Protein AF-A0A497DI28-F1 (afdb_monomer_lite)

pLDDT: mean 72.29, std 8.59, range [47.91, 84.44]

Structure (mmCIF, N/CA/C/O backbone):
data_AF-A0A497DI28-F1
#
_entry.id   AF-A0A497DI28-F1
#
loop_
_atom_site.group_PDB
_atom_site.id
_atom_site.type_symbol
_atom_site.label_atom_id
_atom_site.label_alt_id
_atom_site.label_comp_id
_atom_site.label_asym_id
_atom_site.label_entity_id
_atom_site.label_seq_id
_atom_site.pdbx_PDB_ins_code
_atom_site.Cartn_x
_atom_site.Cartn_y
_atom_site.Cartn_z
_atom_site.occupancy
_atom_site.B_iso_or_equiv
_atom_site.auth_seq_id
_atom_site.auth_comp_id
_atom_site.auth_asym_id
_atom_site.auth_atom_id
_atom_site.pdbx_PDB_model_num
ATOM 1 N N . MET A 1 1 ? -10.849 -22.528 6.526 1.00 59.56 1 MET A N 1
ATOM 2 C CA . MET A 1 1 ? -9.935 -21.464 6.997 1.00 59.56 1 MET A CA 1
ATOM 3 C C . MET A 1 1 ? -8.664 -21.402 6.149 1.00 59.56 1 MET A C 1
ATOM 5 O O . MET A 1 1 ? -8.537 -20.476 5.363 1.00 59.56 1 MET A O 1
ATOM 9 N N . PHE A 1 2 ? -7.781 -22.410 6.204 1.00 61.19 2 PHE A N 1
ATOM 10 C CA . PHE A 1 2 ? -6.491 -22.385 5.491 1.00 61.19 2 PHE A CA 1
ATOM 11 C C . PHE A 1 2 ? -6.586 -22.440 3.955 1.00 61.19 2 PHE A C 1
ATOM 13 O O . PHE A 1 2 ? -5.848 -21.722 3.294 1.00 61.19 2 PHE A O 1
ATOM 20 N N . LEU A 1 3 ? -7.523 -23.204 3.370 1.00 69.12 3 LEU A N 1
ATOM 21 C CA . LEU A 1 3 ? -7.690 -23.231 1.904 1.00 69.12 3 LEU A CA 1
ATOM 22 C C . LEU A 1 3 ? -8.131 -21.876 1.325 1.00 69.12 3 LEU A C 1
ATOM 24 O O . LEU A 1 3 ? -7.650 -21.471 0.274 1.00 69.12 3 LEU A O 1
ATOM 28 N N . TYR A 1 4 ? -9.024 -21.161 2.014 1.00 64.31 4 TYR A N 1
ATOM 29 C CA . TYR A 1 4 ? -9.552 -19.879 1.537 1.00 64.31 4 TYR A CA 1
ATOM 30 C C . TYR A 1 4 ? -8.477 -18.780 1.554 1.00 64.31 4 TYR A C 1
ATOM 32 O O . TYR A 1 4 ? -8.283 -18.080 0.562 1.00 64.31 4 TYR A O 1
ATOM 40 N N . LEU A 1 5 ? -7.715 -18.697 2.653 1.00 65.19 5 LEU A N 1
ATOM 41 C CA . LEU A 1 5 ? -6.568 -17.793 2.778 1.00 65.19 5 LEU A CA 1
ATOM 42 C C . LEU A 1 5 ? -5.358 -18.224 1.929 1.00 65.19 5 LEU A C 1
ATOM 44 O O . LEU A 1 5 ? -4.523 -17.393 1.604 1.00 65.19 5 LEU A O 1
ATOM 48 N N . GLY A 1 6 ? -5.243 -19.498 1.553 1.00 63.03 6 GLY A N 1
ATOM 49 C CA . GLY A 1 6 ? -4.154 -19.966 0.691 1.00 63.03 6 GLY A CA 1
ATOM 50 C C . GLY A 1 6 ? -4.406 -19.697 -0.792 1.00 63.03 6 GLY A C 1
ATOM 51 O O . GLY A 1 6 ? -3.499 -19.316 -1.525 1.00 63.03 6 GLY A O 1
ATOM 52 N N . ILE A 1 7 ? -5.641 -19.867 -1.263 1.00 70.75 7 ILE A N 1
ATOM 53 C CA . ILE A 1 7 ? -5.933 -19.780 -2.699 1.00 70.75 7 ILE A CA 1
ATOM 54 C C . ILE A 1 7 ? -6.073 -18.322 -3.149 1.00 70.75 7 ILE A C 1
ATOM 56 O O . ILE A 1 7 ? -5.459 -17.922 -4.137 1.00 70.75 7 ILE A O 1
ATOM 60 N N . PHE A 1 8 ? -6.846 -17.512 -2.423 1.00 70.38 8 PHE A N 1
ATOM 61 C CA . PHE A 1 8 ? -7.175 -16.158 -2.875 1.00 70.38 8 PHE A CA 1
ATOM 62 C C . PHE A 1 8 ? -6.031 -15.152 -2.659 1.00 70.38 8 PHE A C 1
ATOM 64 O O . PHE A 1 8 ? -5.516 -14.628 -3.644 1.00 70.38 8 PHE A O 1
ATOM 71 N N . PRO A 1 9 ? -5.573 -14.876 -1.422 1.00 72.06 9 PRO A N 1
ATOM 72 C CA . PRO A 1 9 ? -4.524 -13.886 -1.220 1.00 72.06 9 PRO A CA 1
ATOM 73 C C . PRO A 1 9 ? -3.124 -14.383 -1.582 1.00 72.06 9 PRO A C 1
ATOM 75 O O . PRO A 1 9 ? -2.271 -13.551 -1.861 1.00 72.06 9 PRO A O 1
ATOM 78 N N . SER A 1 10 ? -2.848 -15.692 -1.594 1.00 76.94 10 SER A N 1
ATOM 79 C CA . SER A 1 10 ? -1.511 -16.181 -1.961 1.00 76.94 10 SER A CA 1
ATOM 80 C C . SER A 1 10 ? -1.409 -16.493 -3.452 1.00 76.94 10 SER A C 1
ATOM 82 O O . SER A 1 10 ? -0.698 -15.786 -4.160 1.00 76.94 10 SER A O 1
ATOM 84 N N . ILE A 1 11 ? -2.127 -17.499 -3.964 1.00 81.12 11 ILE A N 1
ATOM 85 C CA . ILE A 1 11 ? -1.953 -17.937 -5.364 1.00 81.12 11 ILE A CA 1
ATOM 86 C C . ILE A 1 11 ? -2.353 -16.825 -6.344 1.00 81.12 11 ILE A C 1
ATOM 88 O O . ILE A 1 11 ? -1.583 -16.493 -7.246 1.00 81.12 11 ILE A O 1
ATOM 92 N N . LEU A 1 12 ? -3.520 -16.206 -6.148 1.00 82.19 12 LEU A N 1
ATOM 93 C CA . LEU A 1 12 ? -4.019 -15.177 -7.065 1.00 82.19 12 LEU A CA 1
ATOM 94 C C . LEU A 1 12 ? -3.153 -13.907 -7.037 1.00 82.19 12 LEU A C 1
ATOM 96 O O . LEU A 1 12 ? -2.846 -13.353 -8.091 1.00 82.19 12 LEU A O 1
ATOM 100 N N . SER A 1 13 ? -2.699 -13.487 -5.851 1.00 82.38 13 SER A N 1
ATOM 101 C CA . SER A 1 13 ? -1.797 -12.336 -5.704 1.00 82.38 13 SER A CA 1
ATOM 102 C C . SER A 1 13 ? -0.461 -12.576 -6.401 1.00 82.38 13 SER A C 1
ATOM 104 O O . SER A 1 13 ? -0.011 -11.728 -7.168 1.00 82.38 13 SER A O 1
ATOM 106 N N . TYR A 1 14 ? 0.139 -13.759 -6.224 1.00 81.88 14 TYR A N 1
ATOM 107 C CA . TYR A 1 14 ? 1.394 -14.096 -6.895 1.00 81.88 14 TYR A CA 1
ATOM 1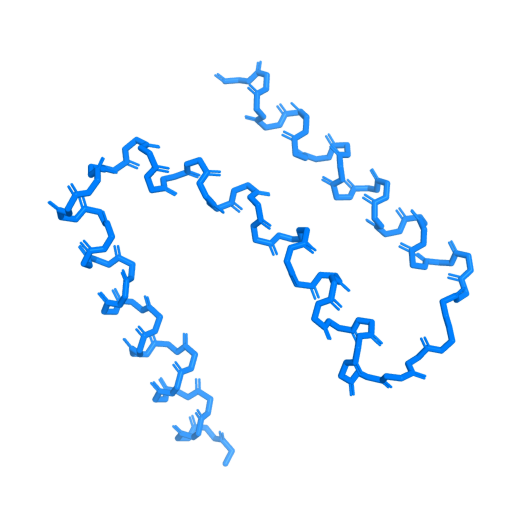08 C C . TYR A 1 14 ? 1.247 -14.137 -8.417 1.00 81.88 14 TYR A C 1
ATOM 110 O O . TYR A 1 14 ? 2.150 -13.677 -9.116 1.00 81.88 14 TYR A O 1
ATOM 118 N N . ILE A 1 15 ? 0.131 -14.643 -8.949 1.00 84.44 15 ILE A N 1
ATOM 119 C CA . ILE A 1 15 ? -0.122 -14.647 -10.397 1.00 84.44 15 ILE A CA 1
ATOM 120 C C . ILE A 1 15 ? -0.276 -13.214 -10.919 1.00 84.44 15 ILE A C 1
ATOM 122 O O . ILE A 1 15 ? 0.407 -12.845 -11.876 1.00 84.44 15 ILE A O 1
ATOM 126 N N . CYS A 1 16 ? -1.105 -12.388 -10.273 1.00 83.38 16 CYS A N 1
ATOM 127 C CA . CYS A 1 16 ? -1.274 -10.978 -1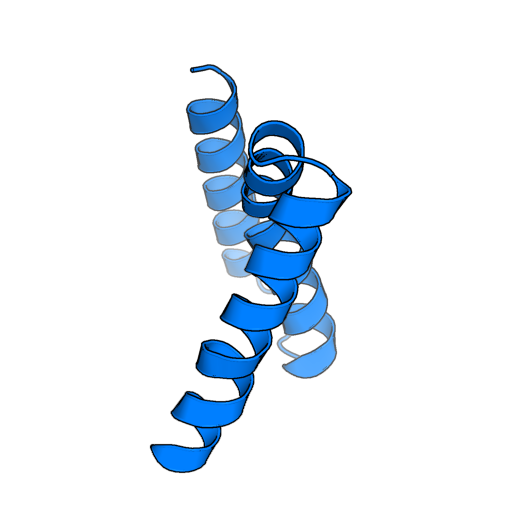0.634 1.00 83.38 16 CYS A CA 1
ATOM 128 C C . CYS A 1 16 ? 0.045 -10.206 -10.550 1.00 83.38 16 CYS A C 1
ATOM 130 O O . CYS A 1 16 ? 0.349 -9.400 -11.428 1.00 83.38 16 CYS A O 1
ATOM 132 N N . TRP A 1 17 ? 0.857 -10.489 -9.533 1.00 82.56 17 TRP A N 1
ATOM 133 C CA . TRP A 1 17 ? 2.154 -9.860 -9.354 1.00 82.56 17 TRP A CA 1
ATOM 134 C C . TRP A 1 17 ? 3.140 -10.248 -10.451 1.00 82.56 17 TRP A C 1
ATOM 136 O O . TRP A 1 17 ? 3.724 -9.377 -11.088 1.00 82.56 17 TRP A O 1
ATOM 146 N N . ASN A 1 18 ? 3.272 -11.542 -10.743 1.00 83.75 18 ASN A N 1
ATOM 147 C CA . ASN A 1 18 ? 4.130 -12.015 -11.828 1.00 83.75 18 ASN A CA 1
ATOM 148 C C . ASN A 1 18 ? 3.673 -11.483 -13.192 1.00 83.75 18 ASN A C 1
ATOM 150 O O . ASN A 1 18 ? 4.509 -11.149 -14.032 1.00 83.75 18 ASN A O 1
ATOM 154 N N . TYR A 1 19 ? 2.364 -11.361 -13.413 1.00 84.38 19 TYR A N 1
ATOM 155 C CA . TYR A 1 19 ? 1.813 -10.758 -14.624 1.00 84.38 19 TYR A CA 1
ATOM 156 C C . TYR A 1 19 ? 2.126 -9.256 -14.713 1.00 84.38 19 TYR A C 1
ATOM 158 O O . TYR A 1 19 ? 2.578 -8.780 -15.756 1.00 84.38 19 TYR A O 1
ATOM 166 N N . GLY A 1 20 ? 1.966 -8.516 -13.613 1.00 80.44 20 GLY A N 1
ATOM 167 C CA . GLY A 1 20 ? 2.327 -7.100 -13.520 1.00 80.44 20 GLY A CA 1
ATOM 168 C C . GLY A 1 20 ? 3.819 -6.867 -13.758 1.00 80.44 20 GLY A C 1
ATOM 169 O O . GLY A 1 20 ? 4.188 -6.024 -14.572 1.00 80.44 20 GLY A O 1
ATOM 170 N N . VAL A 1 21 ? 4.678 -7.686 -13.148 1.00 82.56 21 VAL A N 1
ATOM 171 C CA . VAL A 1 21 ? 6.133 -7.672 -13.366 1.00 82.56 21 VAL A CA 1
ATOM 172 C C . VAL A 1 21 ? 6.483 -8.006 -14.818 1.00 82.56 21 VAL A C 1
ATOM 174 O O . VAL A 1 21 ? 7.350 -7.352 -15.390 1.00 82.56 21 VAL A O 1
ATOM 177 N N . ARG A 1 22 ? 5.808 -8.976 -15.449 1.00 82.94 22 ARG A N 1
ATOM 178 C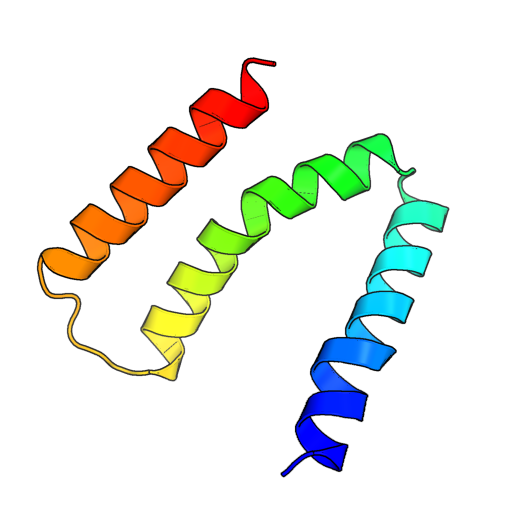 CA . ARG A 1 22 ? 6.022 -9.313 -16.868 1.00 82.94 22 ARG A CA 1
ATOM 179 C C . ARG A 1 22 ? 5.628 -8.189 -17.824 1.00 82.94 22 ARG A C 1
ATOM 181 O O . ARG A 1 22 ? 6.262 -8.057 -18.864 1.00 82.94 22 ARG A O 1
ATOM 188 N N . THR A 1 23 ? 4.589 -7.423 -17.499 1.00 82.31 23 THR A N 1
ATOM 189 C CA . THR A 1 23 ? 4.009 -6.427 -18.416 1.00 82.31 23 THR A CA 1
ATOM 190 C C . THR A 1 23 ? 4.607 -5.031 -18.214 1.00 82.31 23 THR A C 1
ATOM 192 O O . THR A 1 23 ? 4.878 -4.337 -19.187 1.00 82.31 23 THR A O 1
ATOM 195 N N . ALA A 1 24 ? 4.842 -4.624 -16.962 1.00 78.94 24 ALA A N 1
ATOM 196 C CA . ALA A 1 24 ? 5.371 -3.306 -16.595 1.00 78.94 24 ALA A CA 1
ATOM 197 C C . ALA A 1 24 ? 6.849 -3.333 -16.155 1.00 78.94 24 ALA A C 1
ATOM 199 O O . ALA A 1 24 ? 7.467 -2.285 -15.998 1.00 78.94 24 ALA A O 1
ATOM 200 N N . GLY A 1 25 ? 7.439 -4.513 -15.958 1.00 81.69 25 GLY A N 1
ATOM 201 C CA . GLY A 1 25 ? 8.801 -4.665 -15.445 1.00 81.69 25 GLY A CA 1
ATOM 202 C C . GLY A 1 25 ? 8.880 -4.611 -13.916 1.00 81.69 25 GLY A C 1
ATOM 203 O O . GLY A 1 25 ? 8.066 -3.983 -13.237 1.00 81.69 25 GLY A O 1
ATOM 204 N N . ALA A 1 26 ? 9.904 -5.265 -13.356 1.00 78.88 26 ALA A N 1
ATOM 205 C CA . ALA A 1 26 ? 10.083 -5.404 -11.907 1.00 78.88 26 ALA A CA 1
ATOM 206 C C . ALA A 1 26 ? 10.242 -4.060 -11.174 1.00 78.88 26 ALA A C 1
ATOM 208 O O . ALA A 1 26 ? 9.830 -3.942 -10.024 1.00 78.88 26 ALA A O 1
ATOM 209 N N . SER A 1 27 ? 10.795 -3.038 -11.836 1.00 76.00 27 SER A N 1
ATOM 210 C CA . SER A 1 27 ? 10.999 -1.712 -11.243 1.00 76.00 27 SER A CA 1
ATOM 211 C C . SER A 1 27 ? 9.672 -0.990 -10.991 1.00 76.00 27 SER A C 1
ATOM 213 O O . SER A 1 27 ? 9.400 -0.612 -9.854 1.00 76.00 27 SER A O 1
ATOM 215 N N . ILE A 1 28 ? 8.803 -0.888 -12.006 1.00 77.25 28 ILE A N 1
ATOM 216 C CA . ILE A 1 28 ? 7.480 -0.260 -11.861 1.00 77.25 28 ILE A CA 1
ATOM 217 C C . ILE A 1 28 ? 6.630 -1.062 -10.881 1.00 77.25 28 ILE A C 1
ATOM 219 O O . ILE A 1 28 ? 6.023 -0.483 -9.985 1.00 77.25 28 ILE A O 1
ATOM 223 N N . ALA A 1 29 ? 6.640 -2.391 -11.002 1.00 80.44 29 ALA A N 1
ATOM 224 C CA . ALA A 1 29 ? 5.936 -3.271 -10.087 1.00 80.44 29 ALA A CA 1
ATOM 225 C C . ALA A 1 29 ? 6.343 -2.975 -8.631 1.00 80.44 29 ALA A C 1
ATOM 227 O O . ALA A 1 29 ? 5.480 -2.675 -7.808 1.00 80.44 29 ALA A O 1
ATOM 228 N N . SER A 1 30 ? 7.643 -2.967 -8.313 1.00 77.75 30 SER A N 1
ATOM 229 C CA . SER A 1 30 ? 8.152 -2.723 -6.950 1.00 77.75 30 SER A CA 1
ATOM 230 C C . SER A 1 30 ? 7.703 -1.377 -6.374 1.00 77.75 30 SER A C 1
ATOM 232 O O . SER A 1 30 ? 7.425 -1.287 -5.182 1.00 77.75 30 SER A O 1
ATOM 234 N N . VAL A 1 31 ? 7.542 -0.348 -7.212 1.00 76.69 31 VAL A N 1
ATOM 235 C CA . VAL A 1 31 ? 6.994 0.944 -6.772 1.00 76.69 31 VAL A CA 1
ATOM 236 C C . VAL A 1 31 ? 5.536 0.812 -6.310 1.00 76.69 31 VAL A C 1
ATOM 238 O O . VAL A 1 31 ? 5.157 1.426 -5.317 1.00 76.69 31 VAL A O 1
ATOM 241 N N . PHE A 1 32 ? 4.721 -0.048 -6.932 1.00 78.38 32 PHE A N 1
ATOM 242 C CA . PHE A 1 32 ? 3.348 -0.318 -6.474 1.00 78.38 32 PHE A CA 1
ATOM 243 C C . PHE A 1 32 ? 3.282 -0.988 -5.096 1.00 78.38 32 PHE A C 1
ATOM 245 O O . PHE A 1 32 ? 2.286 -0.809 -4.393 1.00 78.38 32 PHE A O 1
ATOM 252 N N . MET A 1 33 ? 4.327 -1.703 -4.659 1.00 79.56 33 MET A N 1
ATOM 253 C CA . MET A 1 33 ? 4.368 -2.249 -3.295 1.00 79.56 33 MET A CA 1
ATOM 254 C C . MET A 1 33 ? 4.417 -1.150 -2.232 1.00 79.56 33 MET A C 1
ATOM 256 O O . MET A 1 33 ? 3.939 -1.362 -1.123 1.00 79.56 33 MET A O 1
ATOM 260 N N . TYR A 1 34 ? 4.905 0.042 -2.567 1.00 74.00 34 TYR A N 1
ATOM 261 C CA . TYR A 1 34 ? 4.822 1.196 -1.676 1.00 74.00 34 TYR A CA 1
ATOM 262 C C . TYR A 1 34 ? 3.386 1.736 -1.576 1.00 74.00 34 TYR A C 1
ATOM 264 O O . TYR A 1 34 ? 2.975 2.213 -0.525 1.00 74.00 34 TYR A O 1
ATOM 272 N N . LEU A 1 35 ? 2.552 1.583 -2.607 1.00 75.31 35 LEU A N 1
ATOM 273 C CA . LEU A 1 35 ? 1.142 1.981 -2.532 1.00 75.31 35 LEU A CA 1
ATOM 274 C C . LEU A 1 35 ? 0.250 0.971 -1.790 1.00 75.31 35 LEU A C 1
ATOM 276 O O . LEU A 1 35 ? -0.854 1.340 -1.384 1.00 75.31 35 LEU A O 1
ATOM 280 N N . LEU A 1 36 ? 0.703 -0.273 -1.575 1.00 80.75 36 LEU A N 1
ATOM 281 C CA . LEU A 1 36 ? -0.048 -1.303 -0.838 1.00 80.75 36 LEU A CA 1
ATOM 282 C C . LEU A 1 36 ? -0.657 -0.798 0.472 1.00 80.75 36 LEU A C 1
ATOM 284 O O . LEU A 1 36 ? -1.862 -0.980 0.653 1.00 80.75 36 LEU A O 1
ATOM 288 N N . PRO A 1 37 ? 0.101 -0.181 1.393 1.00 72.62 37 PRO A N 1
ATOM 289 C CA . PRO A 1 37 ? -0.469 0.240 2.659 1.00 72.62 37 PRO A CA 1
ATOM 290 C C . PRO A 1 37 ? -1.490 1.379 2.506 1.00 72.62 37 PRO A C 1
ATOM 292 O O . PRO A 1 37 ? -2.470 1.393 3.241 1.00 72.62 37 PRO A O 1
ATOM 295 N N . VAL A 1 38 ? -1.355 2.256 1.502 1.00 76.31 38 VAL A N 1
ATOM 296 C CA . VAL A 1 38 ? -2.367 3.285 1.194 1.00 76.31 38 VAL A CA 1
ATOM 297 C C . VAL A 1 38 ? -3.680 2.632 0.757 1.00 76.31 38 VAL A C 1
ATOM 299 O O . VAL A 1 38 ? -4.733 2.908 1.332 1.00 76.31 38 VAL A O 1
ATOM 302 N N . PHE A 1 39 ? -3.626 1.716 -0.215 1.00 78.06 39 PHE A N 1
ATOM 303 C CA . PHE A 1 39 ? -4.813 0.985 -0.672 1.00 78.06 39 PHE A CA 1
ATOM 304 C C . PHE A 1 39 ? -5.419 0.119 0.432 1.00 78.06 39 PHE A C 1
ATOM 306 O O . PHE A 1 39 ? -6.638 0.078 0.576 1.00 78.06 39 PHE A O 1
ATOM 313 N N . THR A 1 40 ? -4.580 -0.531 1.238 1.00 77.06 40 THR A N 1
ATOM 314 C CA . THR A 1 40 ? -5.022 -1.361 2.363 1.00 77.06 40 THR A CA 1
ATOM 315 C C . THR A 1 40 ? -5.773 -0.520 3.393 1.00 77.06 40 THR A C 1
ATOM 317 O O . THR A 1 40 ? -6.854 -0.920 3.810 1.00 77.06 40 THR A O 1
ATOM 320 N N . SER A 1 41 ? -5.271 0.667 3.750 1.00 70.19 41 SER A N 1
ATOM 321 C CA . SER A 1 41 ? -5.964 1.588 4.660 1.00 70.19 41 SER A CA 1
ATOM 322 C C . SER A 1 41 ? -7.290 2.099 4.093 1.00 70.19 41 SER A C 1
ATOM 324 O O . SER A 1 41 ? -8.276 2.153 4.826 1.00 70.19 41 SER A O 1
ATOM 326 N N . ILE A 1 42 ? -7.347 2.430 2.797 1.00 77.25 42 ILE A N 1
ATOM 327 C CA . ILE A 1 42 ? -8.591 2.862 2.138 1.00 77.25 42 ILE A CA 1
ATOM 328 C C . ILE A 1 42 ? -9.627 1.734 2.165 1.00 77.25 42 ILE A C 1
ATOM 330 O O . ILE A 1 42 ? -10.758 1.942 2.596 1.00 77.25 42 ILE A O 1
ATOM 334 N N . ILE A 1 43 ? -9.248 0.530 1.731 1.00 76.56 43 ILE A N 1
ATOM 335 C CA . ILE A 1 43 ? -10.157 -0.621 1.693 1.00 76.56 43 ILE A CA 1
ATOM 336 C C . ILE A 1 43 ? -10.606 -0.986 3.111 1.00 76.56 43 ILE A C 1
ATOM 338 O O . ILE A 1 43 ? -11.796 -1.202 3.319 1.00 76.56 43 ILE A O 1
ATOM 342 N N . ALA A 1 44 ? -9.698 -0.999 4.092 1.00 70.12 44 ALA A N 1
ATOM 343 C CA . ALA A 1 44 ? -10.032 -1.265 5.489 1.00 70.12 44 ALA A CA 1
ATOM 344 C C . ALA A 1 44 ? -11.058 -0.260 6.034 1.00 70.12 44 ALA A C 1
ATOM 346 O O . ALA A 1 44 ? -12.038 -0.679 6.640 1.00 70.12 44 ALA A O 1
ATOM 347 N N . TYR A 1 45 ? -10.908 1.036 5.746 1.00 66.88 45 TYR A N 1
ATOM 348 C CA . TYR A 1 45 ? -11.897 2.044 6.138 1.00 66.88 45 TYR A CA 1
ATOM 349 C C . TYR A 1 45 ? -13.303 1.738 5.594 1.00 66.88 45 TYR A C 1
ATOM 351 O O . TYR A 1 45 ? -14.283 1.774 6.337 1.00 66.88 45 TYR A O 1
ATOM 359 N N . PHE A 1 46 ? -13.409 1.391 4.307 1.00 70.69 46 PHE A N 1
ATOM 360 C CA . PHE A 1 46 ? -14.702 1.096 3.685 1.00 70.69 46 PHE A CA 1
ATOM 361 C C . PHE A 1 46 ? -15.308 -0.234 4.150 1.00 70.69 46 PHE A C 1
ATOM 363 O O . PHE A 1 46 ? -16.521 -0.311 4.342 1.00 70.69 46 PHE A O 1
ATOM 370 N N . PHE A 1 47 ? -14.488 -1.275 4.311 1.00 69.62 47 PHE A N 1
ATOM 371 C CA . PHE A 1 47 ? -14.958 -2.644 4.541 1.00 69.62 47 PHE A CA 1
ATOM 372 C C . PHE A 1 47 ? -15.171 -2.975 6.019 1.00 69.62 47 PHE A C 1
ATOM 374 O O . PHE A 1 47 ? -16.092 -3.720 6.346 1.00 69.62 47 PHE A O 1
ATOM 381 N N . LEU A 1 48 ? -14.331 -2.441 6.912 1.00 65.31 48 LEU A N 1
ATOM 382 C CA . LEU A 1 48 ? -14.416 -2.727 8.344 1.00 65.31 48 LEU A CA 1
ATOM 383 C C . LEU A 1 48 ? -15.420 -1.820 9.069 1.00 65.31 48 LEU A C 1
ATOM 385 O O . LEU A 1 48 ? -15.790 -2.144 10.192 1.00 65.31 48 LEU A O 1
ATOM 389 N N . GLN A 1 49 ? -15.878 -0.721 8.443 1.00 57.41 49 GLN A N 1
ATOM 390 C CA . GLN A 1 49 ? -16.773 0.280 9.057 1.00 57.41 49 GLN A CA 1
ATOM 391 C C . GLN A 1 49 ? -16.277 0.759 10.439 1.00 57.41 49 GLN A C 1
ATOM 393 O O . GLN A 1 49 ? -17.056 1.275 11.241 1.00 57.41 49 GLN A O 1
ATOM 398 N N . GLU A 1 50 ? -14.984 0.592 10.741 1.00 50.38 50 GLU A N 1
ATOM 399 C CA . GLU A 1 50 ? -14.407 1.083 11.981 1.00 50.38 50 GLU A CA 1
ATOM 400 C C . GLU A 1 50 ? -14.419 2.609 11.931 1.00 50.38 50 GLU A C 1
ATOM 402 O O . GLU A 1 50 ? -13.904 3.239 11.001 1.00 50.38 50 GLU A O 1
ATOM 407 N N . SER A 1 51 ? -15.042 3.218 12.938 1.00 52.97 51 SER A N 1
ATOM 408 C CA . SER A 1 51 ? -14.952 4.650 13.166 1.00 52.97 51 SER A CA 1
ATOM 409 C C . SER A 1 51 ? -13.471 5.002 13.279 1.00 52.97 51 SER A C 1
ATOM 411 O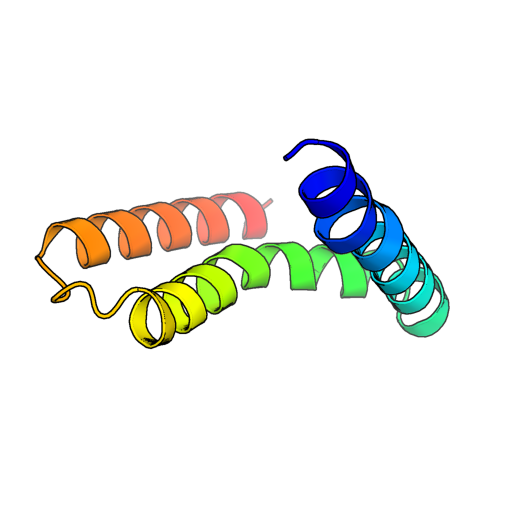 O . SER A 1 51 ? -12.783 4.512 14.172 1.00 52.97 51 SER A O 1
ATOM 413 N N . LEU A 1 52 ? -12.974 5.813 12.336 1.00 54.44 52 LEU A N 1
ATOM 414 C CA . LEU A 1 52 ? -11.588 6.281 12.267 1.00 54.44 52 LEU A CA 1
ATOM 415 C C . LEU A 1 52 ? -11.232 7.059 13.541 1.00 54.44 52 LEU A C 1
ATOM 417 O O . LEU A 1 52 ? -11.273 8.286 13.582 1.00 54.44 52 LEU A O 1
ATOM 421 N N . PHE A 1 53 ? -10.898 6.342 14.606 1.00 62.16 53 PHE A N 1
ATOM 422 C CA . PHE A 1 53 ? -10.320 6.916 15.807 1.00 62.16 53 PHE A CA 1
ATOM 423 C C . PHE A 1 53 ? -8.891 7.371 15.504 1.00 62.16 53 PHE A C 1
ATOM 425 O O . PHE A 1 53 ? -8.226 6.834 14.616 1.00 62.16 53 PHE A O 1
ATOM 432 N N . SER A 1 54 ? -8.386 8.326 16.285 1.00 60.91 54 SER A N 1
ATOM 433 C CA . SER A 1 54 ? -7.073 8.969 16.117 1.00 60.91 54 SER A CA 1
ATOM 434 C C . SER A 1 54 ? -5.889 7.996 15.946 1.00 60.91 54 SER A C 1
ATOM 436 O O . SER A 1 54 ? -4.864 8.361 15.372 1.00 60.91 54 SER A O 1
ATOM 438 N N . TYR A 1 55 ? -6.033 6.740 16.378 1.00 62.25 55 TYR A N 1
ATOM 439 C CA . TYR A 1 55 ? -5.059 5.664 16.169 1.00 62.25 55 TYR A CA 1
ATOM 440 C C . TYR A 1 55 ? -4.870 5.261 14.697 1.00 62.25 55 TYR A C 1
ATOM 442 O O . TYR A 1 55 ? -3.750 4.947 14.301 1.00 62.25 55 TYR A O 1
ATOM 450 N N . HIS A 1 56 ? -5.910 5.331 13.860 1.00 64.19 56 HIS A N 1
ATOM 451 C CA . HIS A 1 56 ? -5.796 5.092 12.415 1.00 64.19 56 HIS A CA 1
ATOM 452 C C . HIS A 1 56 ? -4.970 6.183 11.725 1.00 64.19 56 HIS A C 1
ATOM 454 O O . HIS A 1 56 ? -4.223 5.906 10.790 1.00 64.19 56 HIS A O 1
ATOM 460 N N . PHE A 1 57 ? -5.055 7.417 12.227 1.00 67.75 57 PHE A N 1
ATOM 461 C CA . PHE A 1 57 ? -4.263 8.540 11.732 1.00 67.75 57 PHE A CA 1
ATOM 462 C C . PHE A 1 57 ? -2.782 8.390 12.104 1.00 67.75 57 PHE A C 1
ATOM 464 O O . PHE A 1 57 ? -1.910 8.586 11.262 1.00 67.75 57 PHE A O 1
ATOM 471 N N . LEU A 1 58 ? -2.500 7.956 13.338 1.00 70.12 58 LEU A N 1
ATOM 472 C CA . LEU A 1 58 ? -1.153 7.582 13.782 1.00 70.12 58 LEU A CA 1
ATOM 473 C C . LEU A 1 58 ? -0.588 6.414 12.966 1.00 70.12 58 LEU A C 1
ATOM 475 O O . LEU A 1 58 ? 0.549 6.497 12.515 1.00 70.12 58 LEU A O 1
ATOM 479 N N . GLY A 1 59 ? -1.381 5.367 12.720 1.00 65.38 59 GLY A N 1
ATOM 480 C CA . GLY A 1 59 ? -0.991 4.239 11.870 1.00 65.38 59 GLY A CA 1
ATOM 481 C C . GLY A 1 59 ? -0.698 4.661 10.428 1.00 65.38 59 GLY A C 1
ATOM 482 O O . GLY A 1 59 ? 0.342 4.298 9.883 1.00 65.38 59 GLY A O 1
ATOM 483 N N . GLY A 1 60 ? -1.557 5.498 9.838 1.00 67.31 60 GLY A N 1
ATOM 484 C CA . GLY A 1 60 ? -1.351 6.075 8.508 1.00 67.31 60 GLY A CA 1
ATOM 485 C C . GLY A 1 60 ? -0.098 6.952 8.422 1.00 67.31 60 GLY A C 1
ATOM 486 O O . GLY A 1 60 ? 0.675 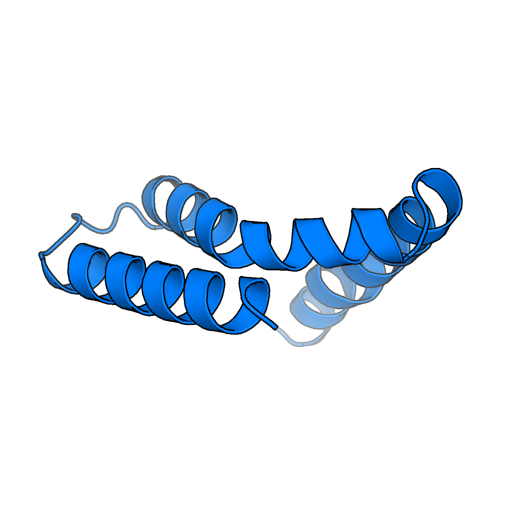6.818 7.477 1.00 67.31 60 GLY A O 1
ATOM 487 N N . LEU A 1 61 ? 0.162 7.790 9.432 1.00 76.44 61 LEU A N 1
ATOM 488 C CA . LEU A 1 61 ? 1.388 8.591 9.527 1.00 76.44 61 LEU A CA 1
ATOM 489 C C . LEU A 1 61 ? 2.644 7.723 9.649 1.00 76.44 61 LEU A C 1
ATOM 491 O O . LEU A 1 61 ? 3.653 8.028 9.021 1.00 76.44 61 LEU A O 1
ATOM 495 N N . LEU A 1 62 ? 2.589 6.641 10.425 1.00 73.69 62 LEU A N 1
ATOM 496 C CA . LEU A 1 62 ? 3.723 5.737 10.633 1.00 73.69 62 LEU A CA 1
ATOM 497 C C . LEU A 1 62 ? 4.056 4.953 9.356 1.00 73.69 62 LEU A C 1
ATOM 499 O O . LEU A 1 62 ? 5.223 4.797 9.000 1.00 73.69 62 LEU A O 1
ATOM 503 N N . ILE A 1 63 ? 3.022 4.540 8.622 1.00 69.25 63 ILE A N 1
ATOM 504 C CA . ILE A 1 63 ? 3.136 3.958 7.284 1.00 69.25 63 ILE A CA 1
ATOM 505 C C . ILE A 1 63 ? 3.748 4.961 6.304 1.00 69.25 63 ILE A C 1
ATOM 507 O O . ILE A 1 63 ? 4.696 4.616 5.605 1.00 69.25 63 ILE A O 1
ATOM 511 N N . LEU A 1 64 ? 3.228 6.192 6.245 1.00 72.38 64 LEU A N 1
ATOM 512 C CA . LEU A 1 64 ? 3.744 7.240 5.359 1.00 72.38 64 LEU A CA 1
ATOM 513 C C . LEU A 1 64 ? 5.202 7.581 5.687 1.00 72.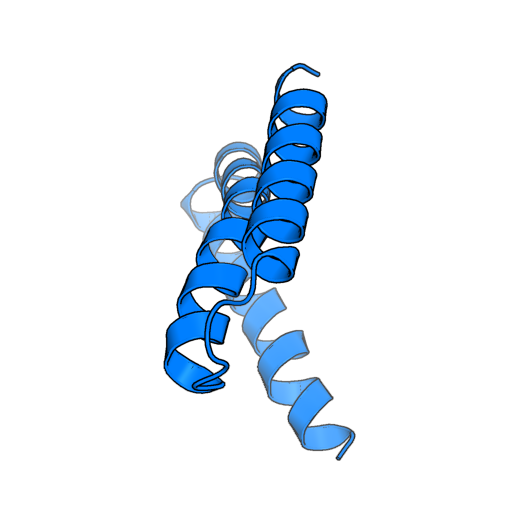38 64 LEU A C 1
ATOM 515 O O . LEU A 1 64 ? 6.010 7.750 4.779 1.00 72.38 64 LEU A O 1
ATOM 519 N N . ALA A 1 65 ? 5.564 7.622 6.969 1.00 78.44 65 ALA A N 1
ATOM 520 C CA . ALA A 1 65 ? 6.943 7.810 7.401 1.00 78.44 65 ALA A CA 1
ATOM 521 C C . ALA A 1 65 ? 7.846 6.657 6.932 1.00 78.44 65 ALA A C 1
ATOM 523 O O . ALA A 1 65 ? 8.911 6.908 6.370 1.00 78.44 65 ALA A O 1
ATOM 524 N N . GLY A 1 66 ? 7.413 5.401 7.097 1.00 68.56 66 GLY A N 1
ATOM 525 C CA . GLY A 1 66 ? 8.143 4.229 6.602 1.00 68.56 66 GLY A CA 1
ATOM 526 C C . GLY A 1 66 ? 8.277 4.203 5.076 1.00 68.56 66 GLY A C 1
ATOM 527 O O . GLY A 1 66 ? 9.341 3.873 4.555 1.00 68.56 66 GLY A O 1
ATOM 528 N N . LEU A 1 67 ? 7.230 4.617 4.361 1.00 70.25 67 LEU A N 1
ATOM 529 C CA . LEU A 1 67 ? 7.206 4.754 2.907 1.00 70.25 67 LEU A CA 1
ATOM 530 C C . LEU A 1 67 ? 8.236 5.771 2.420 1.00 70.25 67 LEU A C 1
ATOM 532 O O . LEU A 1 67 ? 9.050 5.453 1.560 1.00 70.25 67 LEU A O 1
ATOM 536 N N . ILE A 1 68 ? 8.222 6.976 2.992 1.00 77.12 68 ILE A N 1
ATOM 537 C CA . ILE A 1 68 ? 9.178 8.040 2.679 1.00 77.12 68 ILE A CA 1
ATOM 538 C C . ILE A 1 68 ? 10.596 7.530 2.946 1.00 77.12 68 ILE A C 1
ATOM 540 O O . ILE A 1 68 ? 11.445 7.593 2.063 1.00 77.12 68 ILE A O 1
ATOM 544 N N . LEU A 1 69 ? 10.845 6.935 4.113 1.00 76.31 69 LEU A N 1
ATOM 545 C CA . LEU A 1 69 ? 12.170 6.434 4.473 1.00 76.31 69 LEU A CA 1
ATOM 546 C C . LEU A 1 69 ? 12.683 5.345 3.515 1.00 76.31 69 LEU A C 1
ATOM 548 O O . LEU A 1 69 ? 13.864 5.336 3.176 1.00 76.31 69 LEU A O 1
ATOM 552 N N . SER A 1 70 ? 11.806 4.444 3.065 1.00 67.44 70 SER A N 1
ATOM 553 C CA . SER A 1 70 ? 12.161 3.386 2.112 1.00 67.44 70 SER A CA 1
ATOM 554 C C . SER A 1 70 ? 12.285 3.893 0.676 1.00 67.44 70 SER A C 1
ATOM 556 O O . SER A 1 70 ? 13.025 3.309 -0.106 1.00 67.44 70 SER A O 1
ATOM 558 N N . SER A 1 71 ? 11.561 4.958 0.326 1.00 63.44 71 SER A N 1
ATOM 559 C CA . SER A 1 71 ? 11.584 5.562 -1.006 1.00 63.44 71 SER A CA 1
ATOM 560 C C . SER A 1 71 ? 12.741 6.550 -1.195 1.00 63.44 71 SER A C 1
ATOM 562 O O . SER A 1 71 ? 13.077 6.865 -2.332 1.00 63.44 71 SER A O 1
ATOM 564 N N . PHE A 1 72 ? 13.345 7.042 -0.108 1.00 67.31 72 PHE A N 1
ATOM 565 C CA . PHE A 1 72 ? 14.568 7.859 -0.114 1.00 67.31 72 PHE A CA 1
ATOM 566 C C . PHE A 1 72 ? 15.863 7.019 -0.126 1.00 67.31 72 PHE A C 1
ATOM 568 O O . PHE A 1 72 ? 16.946 7.554 0.124 1.00 67.31 72 PHE A O 1
ATOM 575 N N . ARG A 1 73 ? 15.771 5.719 -0.420 1.00 47.91 73 ARG A N 1
ATOM 576 C CA . ARG A 1 73 ? 16.903 4.797 -0.543 1.00 47.91 73 ARG A CA 1
ATOM 577 C C . ARG A 1 73 ? 16.914 4.137 -1.916 1.00 47.91 73 ARG A C 1
ATOM 579 O O . ARG A 1 73 ? 18.034 3.847 -2.389 1.00 47.91 73 ARG A O 1
#

Sequence (73 aa):
MFLYLGIFPSILSYICWNYGVRTAGASIASVFMYLLPVFTSIIAYFFLQESLFSYHFLGGLLILAGLILSSFR

Foldseek 3Di:
DCVVCCVPCPVVVVVVLVVCCVPVNPVVSVLVVLCVVVVVLVCCVVPVVPDPDCVSVVVVVVSVVVSVVVVVD

Radius of gyration: 14.98 Å; chains: 1; bounding box: 34×32×35 Å

Secondary structure (DSSP, 8-state):
-HHHHHIIIIIIHHHHHHHHHHHHHHHHHHHHHHHHHHHHHHHHHHHH-----HHHHHHHHHHHHHHHHHHT-